Protein 2MCM (pdb70)

Solvent-accessible surface area: 5794 Å² total; per-residue (Å²): 116,48,30,31,67,5,85,58,14,98,47,2,64,98,35,56,62,1,46,0,33,2,75,31,10,67,74,54,39,66,0,70,0,8,0,24,7,91,24,86,132,86,60,108,0,35,6,62,123,25,48,56,85,43,74,3,67,100,71,4,92,5,99,11,136,2,108,0,47,23,51,9,105,0,35,27,70,111,141,34,77,111,104,25,85,6,61,9,121,119,66,95,3,27,0,6,10,22,15,134,101,66,56,26,29,69,60,73,6,71,18,100

Foldseek 3Di:
DKDWDWPPFEQAAFFDKIKIKIAPADAFFKKKWFKWFAPDVVWIWTAPVFIDIDGQHPRRMDIDITTHGQKHFTFTDDVGHTDGIDGCQPGWMWIWIAGPVRPIDIDTGYHD

B-factor: mean 18.07, std 9.85, range [6.21, 55.69]

InterPro domains:
  IPR002186 Neocarzinostatin-like [PF00960] (36-143)
  IPR002186 Neocarzinostatin-like [PR01885] (33-52)
  IPR002186 Neocarzinostatin-like [PR01885] (56-71)
  IPR002186 Neocarzinostatin-like [PR01885] (87-104)
  IPR002186 Neocarzinostatin-like [PR01885] (112-128)
  IPR027273 Neocarzinostatin-like superfamily [SSF49319] (33-143)

Radius of gyration: 13.21 Å; Cα contacts (8 Å, |Δi|>4): 288; chains: 1; bounding box: 36×31×26 Å

Organism: Streptomyces macromomyceticus (NCBI:txid1917)

Sequence (112 aa):
APGVTVTPATGLSNGQTVTVSATGLTPGTVYHVGQCAVVEPGVIGCDATTSTDVTADAAGKITAQLKVHSSFQAVVGADGTPWGTVNCKVVSCSAGLGSDSGEGAAQAITFA

Nearest PDB structures (foldseek):
  2mcm-assembly1_A  TM=1.009E+00  e=1.084E-20  Streptomyces macromomyceticus
  1noa-assembly1_A  TM=9.425E-01  e=4.247E-13  Streptomyces carzinostaticus
  2cbq-assembly3_E  TM=9.546E-01  e=2.295E-12  Streptomyces carzinostaticus
  4jw3-assembly1_A  TM=9.531E-01  e=1.373E-11  Streptomyces malayensis
  2cbt-assembly1_B  TM=9.365E-01  e=2.957E-11  Streptomyces carzinostaticus

Secondary structure (DSSP, 8-state):
--EEEEES-SSBPTTEEEEEEEES--TT-EEEEEEEEEEETTEEEEETTT-EEEE--TTS-EEEEEEE-SEEEEEETTTTEEEEEEETTTS-EEEEEE-TTS-EEEEEE-B-

CATH classification: 2.60.40.230

Structure (mmCIF, N/CA/C/O backbone):
data_2MCM
#
_entry.id   2MCM
#
_cell.length_a   36.290
_cell.length_b   35.580
_cell.length_c   38.040
_cell.angle_alpha   90.00
_cell.angle_beta   99.59
_cell.angle_gamma   90.00
#
_symmetry.space_group_name_H-M   'P 1 21 1'
#
loop_
_entity.id
_entity.type
_entity.pdbx_description
1 polymer MACROMOMYCIN
2 non-polymer 'CALCIUM ION'
3 non-polymer (4R)-2-METHYLPENTANE-2,4-DIOL
4 non-polymer (4S)-2-METHYL-2,4-PENTANEDIOL
5 water water
#
loop_
_atom_site.group_PDB
_atom_site.id
_atom_site.type_symbol
_atom_site.label_atom_id
_atom_site.label_alt_id
_atom_site.label_comp_id
_atom_site.label_asym_id
_atom_site.label_entity_id
_atom_site.label_seq_id
_atom_site.pdbx_PDB_ins_code
_atom_site.Cartn_x
_atom_site.Cartn_y
_atom_site.Cartn_z
_atom_site.occupancy
_atom_site.B_iso_or_equiv
_atom_site.auth_seq_id
_atom_site.auth_comp_id
_atom_site.auth_asym_id
_atom_site.auth_atom_id
_atom_site.pdbx_PDB_model_num
ATOM 1 N N . ALA A 1 1 ? 30.098 15.570 1.812 1.00 27.79 1 ALA A N 1
ATOM 2 C CA . ALA A 1 1 ? 29.367 14.443 1.133 1.00 28.40 1 ALA A CA 1
ATOM 3 C C . ALA A 1 1 ? 28.419 13.747 2.104 1.00 26.68 1 ALA A C 1
ATOM 4 O O . ALA A 1 1 ? 28.923 12.833 2.813 1.00 27.64 1 ALA A O 1
ATOM 6 N N . PRO A 1 2 ? 27.138 14.063 2.104 1.00 24.92 2 PRO A N 1
ATOM 7 C CA . PRO A 1 2 ? 26.234 13.470 3.094 1.00 22.99 2 PRO A CA 1
ATOM 8 C C . PRO A 1 2 ? 26.083 11.984 3.087 1.00 21.52 2 PRO A C 1
ATOM 9 O O . PRO A 1 2 ? 25.869 11.337 2.052 1.00 22.82 2 PRO A O 1
ATOM 13 N N . GLY A 1 3 ? 26.108 11.426 4.313 1.00 17.62 3 GLY A N 1
ATOM 14 C CA . GLY A 1 3 ? 25.885 9.976 4.471 1.00 17.11 3 GLY A CA 1
ATOM 15 C C . GLY A 1 3 ? 25.082 9.873 5.829 1.00 15.23 3 GLY A C 1
ATOM 16 O O . GLY A 1 3 ? 25.348 10.722 6.684 1.00 14.95 3 GLY A O 1
ATOM 17 N N . VAL A 1 4 ? 24.240 8.881 5.855 1.00 14.36 4 VAL A N 1
ATOM 18 C CA . VAL A 1 4 ? 23.454 8.754 7.130 1.00 14.64 4 VAL A CA 1
ATOM 19 C C . VAL A 1 4 ? 23.366 7.254 7.460 1.00 15.63 4 VAL A C 1
ATOM 20 O O . VAL A 1 4 ? 23.331 6.397 6.553 1.00 14.57 4 VAL A O 1
ATOM 26 N N . THR A 1 5 ? 23.279 6.977 8.724 1.00 13.34 5 THR A N 1
ATOM 27 C CA . THR A 1 5 ? 23.063 5.626 9.235 1.00 14.01 5 THR A CA 1
ATOM 28 C C . THR A 1 5 ? 21.920 5.779 10.281 1.00 12.96 5 THR A C 1
ATOM 29 O O . THR A 1 5 ? 21.939 6.788 10.986 1.00 13.83 5 THR A O 1
ATOM 35 N N . VAL A 1 6 ? 20.974 4.908 10.236 1.00 11.00 6 VAL A N 1
ATOM 36 C CA . VAL A 1 6 ? 19.837 4.905 11.226 1.00 11.23 6 VAL A CA 1
ATOM 37 C C . VAL A 1 6 ? 19.951 3.593 11.995 1.00 14.04 6 VAL A C 1
ATOM 38 O O . VAL A 1 6 ? 19.987 2.534 11.350 1.00 13.34 6 VAL A O 1
ATOM 42 N N . THR A 1 7 ? 20.018 3.718 13.334 1.00 12.87 7 THR A N 1
ATOM 43 C CA . THR A 1 7 ? 20.164 2.477 14.126 1.00 15.71 7 THR A CA 1
ATOM 44 C C . THR A 1 7 ? 19.187 2.413 15.288 1.00 14.63 7 THR A C 1
ATOM 45 O O . THR A 1 7 ? 19.160 3.391 16.031 1.00 15.00 7 THR A O 1
ATOM 49 N N . PRO A 1 8 ? 18.408 1.375 15.412 1.00 13.61 8 PRO A N 1
ATOM 50 C CA . PRO A 1 8 ? 18.314 0.249 14.486 1.00 12.03 8 PRO A CA 1
ATOM 51 C C . PRO A 1 8 ? 17.460 0.736 13.289 1.00 12.45 8 PRO A C 1
ATOM 52 O O . PRO A 1 8 ? 16.837 1.823 13.368 1.00 11.24 8 PRO A O 1
ATOM 56 N N . ALA A 1 9 ? 17.440 -0.039 12.205 1.00 12.65 9 ALA A N 1
ATOM 57 C CA . ALA A 1 9 ? 16.609 0.402 11.046 1.00 12.17 9 ALA A CA 1
ATOM 58 C C . ALA A 1 9 ? 15.595 -0.636 10.626 1.00 12.76 9 ALA A C 1
ATOM 59 O O . ALA A 1 9 ? 14.757 -0.334 9.745 1.00 14.39 9 ALA A O 1
ATOM 61 N N . THR A 1 10 ? 15.529 -1.845 11.166 1.00 13.34 10 THR A N 1
ATOM 62 C CA . THR A 1 10 ? 14.576 -2.896 10.769 1.00 14.22 10 THR A CA 1
ATOM 63 C C . THR A 1 10 ? 13.914 -3.550 12.006 1.00 12.53 10 THR A C 1
ATOM 64 O O . THR A 1 10 ? 14.560 -3.472 13.057 1.00 14.20 10 THR A O 1
ATOM 68 N N . GLY A 1 11 ? 12.766 -4.130 11.774 1.00 13.24 11 GLY A N 1
ATOM 69 C CA . GLY A 1 11 ? 11.987 -4.794 12.839 1.00 13.76 11 GLY A CA 1
ATOM 70 C C . GLY A 1 11 ? 11.612 -3.749 13.904 1.00 14.77 11 GLY A C 1
ATOM 71 O O . GLY A 1 11 ? 11.581 -4.116 15.116 1.00 13.95 11 GLY A O 1
ATOM 72 N N . LEU A 1 12 ? 11.399 -2.509 13.511 1.00 12.13 12 LEU A N 1
ATOM 73 C CA . LEU A 1 12 ? 11.107 -1.478 14.550 1.00 10.47 12 LEU A CA 1
ATOM 74 C C . LEU A 1 12 ? 9.689 -1.645 15.037 1.00 10.10 12 LEU A C 1
ATOM 75 O O . LEU A 1 12 ? 8.760 -2.154 14.456 1.00 11.80 12 LEU A O 1
ATOM 80 N N . SER A 1 13 ? 9.571 -1.038 16.294 1.00 11.53 13 SER A N 1
ATOM 81 C CA . SER A 1 13 ? 8.245 -1.002 16.924 1.00 11.65 13 SER A CA 1
ATOM 82 C C . SER A 1 13 ? 7.653 0.398 16.732 1.00 11.11 13 SER A C 1
ATOM 83 O O . SER A 1 13 ? 8.435 1.361 16.575 1.00 11.64 13 SER A O 1
ATOM 87 N N . ASN A 1 14 ? 6.376 0.537 16.860 1.00 11.63 14 ASN A N 1
ATOM 88 C CA . ASN A 1 14 ? 5.672 1.813 16.838 1.00 11.81 14 ASN A CA 1
ATOM 89 C C . ASN A 1 14 ? 6.119 2.580 18.102 1.00 11.78 14 ASN A C 1
ATOM 90 O O . ASN A 1 14 ? 6.065 1.969 19.219 1.00 12.86 14 ASN A O 1
ATOM 95 N N . GLY A 1 15 ? 6.617 3.785 17.993 1.00 10.03 15 GLY A N 1
ATOM 96 C CA . GLY A 1 15 ? 7.007 4.567 19.163 1.00 9.46 15 GLY A CA 1
ATOM 97 C C . GLY A 1 15 ? 8.392 4.339 19.621 1.00 9.44 15 GLY A C 1
ATOM 98 O O . GLY A 1 15 ? 8.874 4.674 20.742 1.00 10.38 15 GLY A O 1
ATOM 99 N N . GLN A 1 16 ? 9.213 3.657 18.803 1.00 8.93 16 GLN A N 1
ATOM 100 C CA . GLN A 1 16 ? 10.600 3.351 19.077 1.00 9.18 16 GLN A CA 1
ATOM 101 C C . GLN A 1 16 ? 11.542 4.510 18.803 1.00 8.66 16 GLN A C 1
ATOM 102 O O . GLN A 1 16 ? 11.313 5.253 17.753 1.00 9.73 16 GLN A O 1
ATOM 108 N N . THR A 1 17 ? 12.525 4.752 19.583 1.00 9.18 17 THR A N 1
ATOM 109 C CA . THR A 1 17 ? 13.481 5.832 19.354 1.00 9.40 17 THR A CA 1
ATOM 110 C C . THR A 1 17 ? 14.620 5.260 18.522 1.00 11.69 17 THR A C 1
ATOM 111 O O . THR A 1 17 ? 15.173 4.233 18.945 1.00 12.11 17 THR A O 1
ATOM 115 N N . VAL A 1 18 ? 14.978 5.928 17.415 1.00 9.94 18 VAL A N 1
ATOM 116 C CA . VAL A 1 18 ? 16.170 5.402 16.654 1.00 10.80 18 VAL A CA 1
ATOM 117 C C . VAL A 1 18 ? 17.231 6.497 16.687 1.00 9.15 18 VAL A C 1
ATOM 118 O O . VAL A 1 18 ? 16.879 7.666 17.051 1.00 10.31 18 VAL A O 1
ATOM 122 N N . THR A 1 19 ? 18.468 6.205 16.365 1.00 10.08 19 THR A N 1
ATOM 123 C CA . THR A 1 19 ? 19.486 7.247 16.357 1.00 10.85 19 THR A CA 1
ATOM 124 C C . THR A 1 19 ? 19.855 7.520 14.857 1.00 10.44 19 THR A C 1
ATOM 125 O O . THR A 1 19 ? 20.125 6.490 14.208 1.00 11.05 19 THR A O 1
ATOM 129 N N . VAL A 1 20 ? 19.803 8.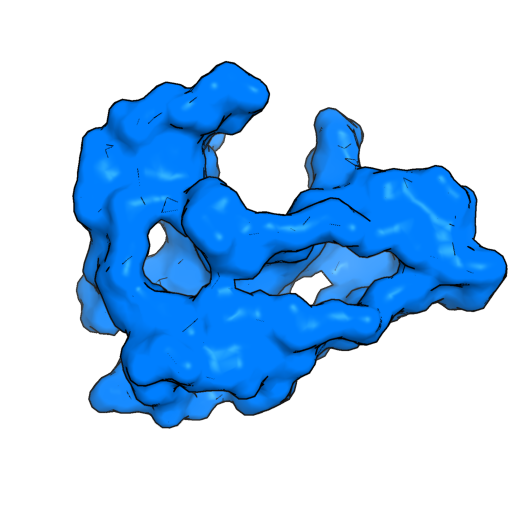739 14.501 1.00 10.07 20 VAL A N 1
ATOM 130 C CA . VAL A 1 20 ? 20.194 9.112 13.087 1.00 10.05 20 VAL A CA 1
ATOM 131 C C . VAL A 1 20 ? 21.587 9.688 13.180 1.00 10.51 20 VAL A C 1
ATOM 132 O O . VAL A 1 20 ? 21.764 10.715 13.871 1.00 11.99 20 VAL A O 1
ATOM 136 N N . SER A 1 21 ? 22.588 9.130 12.558 1.00 10.78 21 SER A N 1
ATOM 137 C CA . SER A 1 21 ? 23.974 9.606 12.562 1.00 12.49 21 SER A CA 1
ATOM 138 C C . SER A 1 21 ? 24.350 9.994 11.106 1.00 12.59 21 SER A C 1
ATOM 139 O O . SER A 1 21 ? 24.230 9.123 10.229 1.00 13.48 21 SER A O 1
ATOM 142 N N . ALA A 1 22 ? 24.734 11.248 11.027 1.00 10.83 22 ALA A N 1
ATOM 143 C CA . ALA A 1 22 ? 25.099 11.714 9.640 1.00 11.87 22 ALA A CA 1
ATOM 144 C C . ALA A 1 22 ? 26.464 12.308 9.677 1.00 11.73 22 ALA A C 1
ATOM 145 O O . ALA A 1 22 ? 26.968 12.848 10.671 1.00 12.68 22 ALA A O 1
ATOM 147 N N . THR A 1 23 ? 27.143 12.197 8.514 1.00 12.39 23 THR A N 1
ATOM 148 C CA . THR A 1 23 ? 28.483 12.741 8.361 1.00 13.03 23 THR A CA 1
ATOM 149 C C . THR A 1 23 ? 28.600 13.406 6.958 1.00 11.99 23 THR A C 1
ATOM 150 O O . THR A 1 23 ? 27.704 13.221 6.163 1.00 11.79 23 THR A O 1
ATOM 154 N N . GLY A 1 24 ? 29.655 14.202 6.857 1.00 13.06 24 GLY A N 1
ATOM 155 C CA . GLY A 1 24 ? 29.897 14.842 5.510 1.00 13.49 24 GLY A CA 1
ATOM 156 C C . GLY A 1 24 ? 28.968 15.997 5.300 1.00 13.28 24 GLY A C 1
ATOM 157 O O . GLY A 1 24 ? 28.726 16.363 4.111 1.00 15.55 24 GLY A O 1
ATOM 158 N N . LEU A 1 25 ? 28.378 16.608 6.343 1.00 12.84 25 LEU A N 1
ATOM 159 C CA . LEU A 1 25 ? 27.479 17.734 6.144 1.00 12.47 25 LEU A CA 1
ATOM 160 C C . LEU A 1 25 ? 28.254 19.049 6.196 1.00 12.93 25 LEU A C 1
ATOM 161 O O . LEU A 1 25 ? 29.487 19.092 6.459 1.00 14.02 25 LEU A O 1
ATOM 166 N N . THR A 1 26 ? 27.513 20.130 6.005 1.00 12.73 26 THR A N 1
ATOM 167 C CA . THR A 1 26 ? 28.168 21.463 6.039 1.00 13.81 26 THR A CA 1
ATOM 168 C C . THR A 1 26 ? 28.087 22.099 7.400 1.00 13.45 26 THR A C 1
ATOM 169 O O . THR A 1 26 ? 26.900 22.262 7.828 1.00 15.00 26 THR A O 1
ATOM 173 N N . PRO A 1 27 ? 29.187 22.362 8.042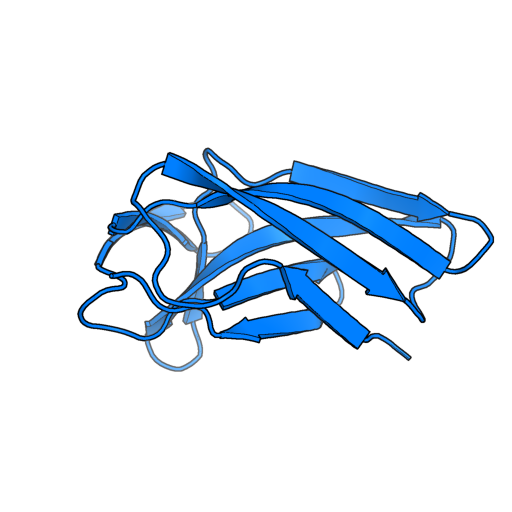 1.00 14.17 27 PRO A N 1
ATOM 174 C CA . PRO A 1 27 ? 29.128 22.959 9.400 1.00 14.99 27 PRO A CA 1
ATOM 175 C C . PRO A 1 27 ? 28.282 24.192 9.400 1.00 15.71 27 PRO A C 1
ATOM 176 O O . PRO A 1 27 ? 28.408 25.073 8.481 1.00 15.96 27 PRO A O 1
ATOM 180 N N . GLY A 1 28 ? 27.437 24.352 10.427 1.00 15.16 28 GLY A N 1
ATOM 181 C CA . GLY A 1 28 ? 26.583 25.507 10.585 1.00 15.09 28 GLY A CA 1
ATOM 182 C C . GLY A 1 28 ? 25.299 25.486 9.853 1.00 14.71 28 GLY A C 1
ATOM 183 O O . GLY A 1 28 ? 24.484 26.438 10.033 1.00 16.43 28 GLY A O 1
ATOM 184 N N . THR A 1 29 ? 25.017 24.526 8.983 1.00 11.87 29 THR A N 1
ATOM 185 C CA . THR A 1 29 ? 23.742 24.476 8.282 1.00 11.67 29 THR A CA 1
ATOM 186 C C . THR A 1 29 ? 22.728 23.684 9.175 1.00 10.97 29 THR A C 1
ATOM 187 O 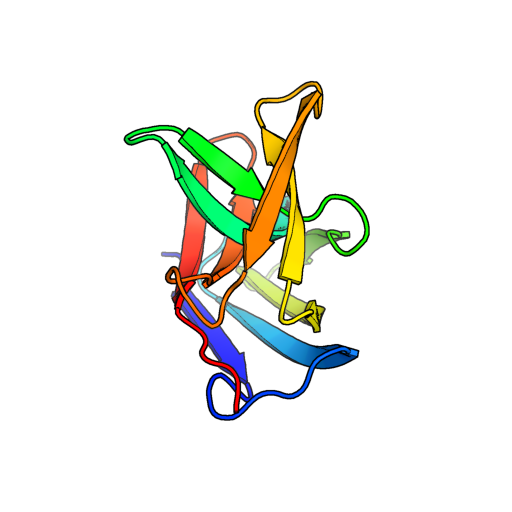O . THR A 1 29 ? 23.166 22.739 9.801 1.00 11.27 29 THR A O 1
ATOM 191 N N . VAL A 1 30 ? 21.507 24.135 9.096 1.00 10.44 30 VAL A N 1
ATOM 192 C CA . VAL A 1 30 ? 20.423 23.488 9.823 1.00 11.21 30 VAL A CA 1
ATOM 193 C C . VAL A 1 30 ? 19.859 22.380 8.950 1.00 10.75 30 VAL A C 1
ATOM 194 O O . VAL A 1 30 ? 19.493 22.671 7.787 1.00 11.82 30 VAL A O 1
ATOM 198 N N . TYR A 1 31 ? 19.778 21.161 9.471 1.00 9.17 31 TYR A N 1
ATOM 199 C CA . TYR A 1 31 ? 19.158 20.041 8.784 1.00 8.72 31 TYR A CA 1
ATOM 200 C C . TYR A 1 31 ? 17.871 19.636 9.486 1.00 8.67 31 TYR A C 1
ATOM 201 O O . TYR A 1 31 ? 17.836 19.625 10.765 1.00 10.45 31 TYR A O 1
ATOM 210 N N . HIS A 1 32 ? 16.823 19.369 8.792 1.00 8.44 32 HIS A N 1
ATOM 211 C CA . HIS A 1 32 ? 15.531 18.911 9.287 1.00 8.81 32 HIS A CA 1
ATOM 212 C C . HIS A 1 32 ? 1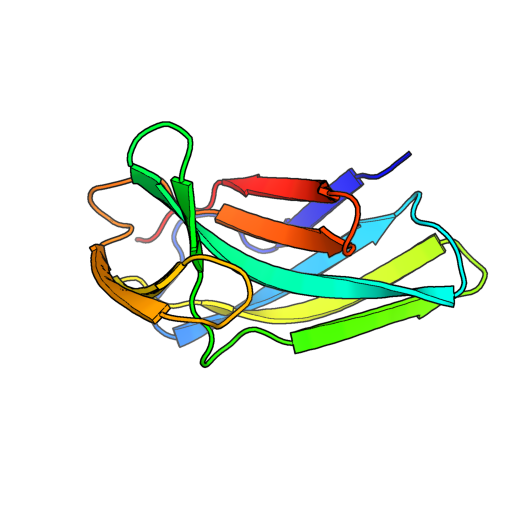5.573 17.400 9.317 1.00 10.48 32 HIS A C 1
ATOM 213 O O . HIS A 1 32 ? 15.731 16.750 8.274 1.00 10.70 32 HIS A O 1
ATOM 220 N N . VAL A 1 33 ? 15.466 16.793 10.484 1.00 7.59 33 VAL A N 1
ATOM 221 C CA . VAL A 1 33 ? 15.497 15.328 10.712 1.00 8.39 33 VAL A CA 1
ATOM 222 C C . VAL A 1 33 ? 14.123 14.795 10.765 1.00 8.81 33 VAL A C 1
ATOM 223 O O . VAL A 1 33 ? 13.217 15.417 11.493 1.00 9.28 33 VAL A O 1
ATOM 227 N N . GLY A 1 34 ? 13.694 13.772 10.041 1.00 6.21 34 GLY A N 1
ATOM 228 C CA . GLY A 1 34 ? 12.286 13.342 10.146 1.00 8.82 34 GLY A CA 1
ATOM 229 C C . GLY A 1 34 ? 12.038 11.988 9.512 1.00 8.55 34 GLY A C 1
ATOM 230 O O . GLY A 1 34 ? 12.933 11.408 8.856 1.00 10.67 34 GLY A O 1
ATOM 231 N N . GLN A 1 35 ? 10.845 11.490 9.722 1.00 7.90 35 GLN A N 1
ATOM 232 C CA . GLN A 1 35 ? 10.374 10.214 9.137 1.00 7.87 35 GLN A CA 1
ATOM 233 C C . GLN A 1 35 ? 9.434 10.623 8.019 1.00 8.46 35 GLN A C 1
ATOM 234 O O . GLN A 1 35 ? 8.510 11.433 8.139 1.00 7.85 35 GLN A O 1
ATOM 240 N N . CYS A 1 36 ? 9.694 10.083 6.804 1.00 7.84 36 CYS A N 1
ATOM 241 C CA . CYS A 1 36 ? 8.934 10.477 5.608 1.00 6.99 36 CYS A CA 1
ATOM 242 C C . CYS A 1 36 ? 8.611 9.297 4.685 1.00 8.99 36 CYS A C 1
ATOM 243 O O . CYS A 1 36 ? 9.144 8.213 4.906 1.00 9.29 36 CYS A O 1
ATOM 246 N N . ALA A 1 37 ? 7.829 9.574 3.665 1.00 9.57 37 ALA A N 1
ATOM 247 C CA . ALA A 1 37 ? 7.473 8.544 2.678 1.00 9.77 37 ALA A CA 1
ATOM 248 C C . ALA A 1 37 ? 7.055 9.333 1.440 1.00 11.95 37 ALA A C 1
ATOM 249 O O . ALA A 1 37 ? 6.775 10.491 1.508 1.00 10.27 37 ALA A O 1
ATOM 251 N N . VAL A 1 38 ? 7.034 8.590 0.315 1.00 13.1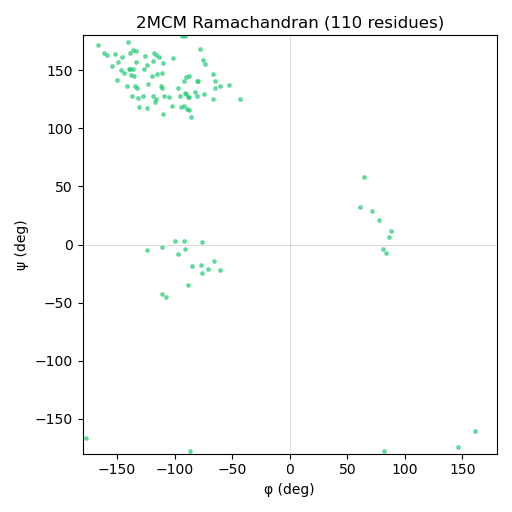0 38 VAL A N 1
ATOM 252 C CA . VAL A 1 38 ? 6.550 9.226 -0.945 1.00 15.54 38 VAL A CA 1
ATOM 253 C C . VAL A 1 38 ? 5.034 8.999 -0.926 1.00 16.38 38 VAL A C 1
ATOM 254 O O . VAL A 1 38 ? 4.539 7.840 -0.941 1.00 18.21 38 VAL A O 1
ATOM 258 N N . VAL A 1 39 ? 4.317 10.125 -0.851 1.00 17.86 39 VAL A N 1
ATOM 259 C CA . VAL A 1 39 ? 2.841 9.980 -0.773 1.00 22.23 39 VAL A CA 1
ATOM 260 C C . VAL A 1 39 ? 2.274 9.933 -2.183 1.00 24.57 39 VAL A C 1
ATOM 261 O O . VAL A 1 39 ? 1.303 9.226 -2.449 1.00 26.86 39 VAL A O 1
ATOM 265 N N . GLU A 1 40 ? 2.922 10.698 -3.034 1.00 26.80 40 GLU A N 1
ATOM 266 C CA . GLU A 1 40 ? 2.581 10.779 -4.448 1.00 29.53 40 GLU A CA 1
ATOM 267 C C . GLU A 1 40 ? 3.864 11.078 -5.195 1.00 30.25 40 GLU A C 1
ATOM 268 O O . GLU A 1 40 ? 4.744 11.867 -4.775 1.00 29.30 40 GLU A O 1
ATOM 274 N N . PRO A 1 41 ? 3.939 10.420 -6.365 1.00 30.58 41 PRO A N 1
ATOM 275 C CA . PRO A 1 41 ? 5.141 10.552 -7.190 1.00 30.51 41 PRO A CA 1
ATOM 276 C C . PRO A 1 41 ? 5.541 11.998 -7.194 1.00 30.02 41 PRO A C 1
ATOM 277 O O . PRO A 1 41 ? 4.705 12.883 -7.464 1.00 31.36 41 PRO A O 1
ATOM 281 N N . GLY A 1 42 ? 6.776 12.261 -6.812 1.00 30.24 42 GLY A N 1
ATOM 282 C CA . GLY A 1 42 ? 7.367 13.594 -6.725 1.00 28.73 42 GLY A CA 1
ATOM 283 C C . GLY A 1 42 ? 7.001 14.365 -5.457 1.00 28.03 42 GLY A C 1
ATOM 284 O O . GLY A 1 42 ? 7.536 15.499 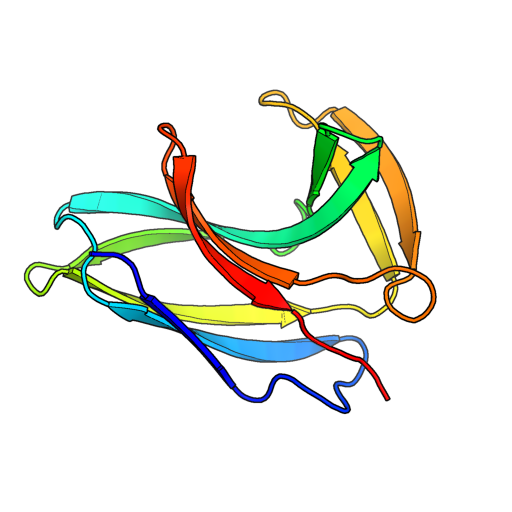-5.232 1.00 29.41 42 GLY A O 1
ATOM 285 N N . VAL A 1 43 ? 6.149 13.782 -4.629 1.00 25.79 43 VAL A N 1
ATOM 286 C CA . VAL A 1 43 ? 5.736 14.461 -3.383 1.00 21.91 43 VAL A CA 1
ATOM 287 C C . VAL A 1 43 ? 6.037 13.573 -2.138 1.00 17.09 43 VAL A C 1
ATOM 288 O O . VAL A 1 43 ? 5.482 12.507 -1.969 1.00 18.04 43 VAL A O 1
ATOM 292 N N . ILE A 1 44 ? 6.899 14.145 -1.354 1.00 15.77 44 ILE A N 1
ATOM 293 C CA . ILE A 1 44 ? 7.328 13.519 -0.071 1.00 14.72 44 ILE A CA 1
ATOM 294 C C . ILE A 1 44 ? 6.494 14.152 1.065 1.00 13.71 44 ILE A C 1
ATOM 295 O O . ILE A 1 44 ? 6.283 15.360 1.088 1.00 14.36 44 ILE A O 1
ATOM 301 N N . GLY A 1 45 ? 6.006 13.242 1.932 1.00 11.32 45 GLY A N 1
ATOM 302 C CA . GLY A 1 45 ? 5.245 13.768 3.109 1.00 10.32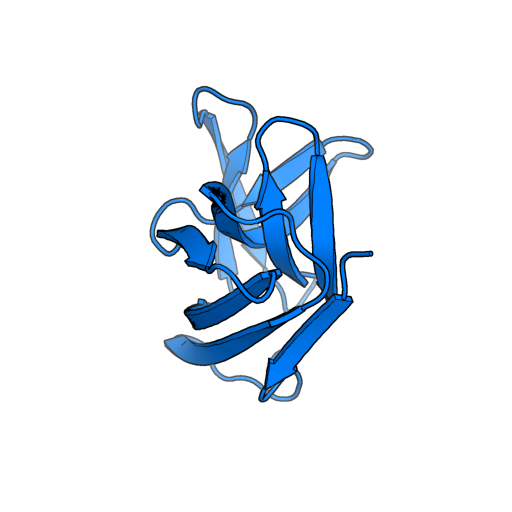 45 GLY A CA 1
ATOM 303 C C . GLY A 1 45 ? 5.991 13.296 4.362 1.00 11.30 45 GLY A C 1
ATOM 304 O O . GLY A 1 45 ? 6.500 12.155 4.355 1.00 11.11 45 GLY A O 1
ATOM 305 N N . CYS A 1 46 ? 6.065 14.035 5.450 1.00 8.73 46 CYS A N 1
ATOM 306 C CA . CYS A 1 46 ? 6.802 13.626 6.654 1.00 9.12 46 CYS A CA 1
ATOM 307 C C . CYS A 1 46 ? 5.920 13.871 7.922 1.00 9.60 46 CYS A C 1
ATOM 308 O O . CYS A 1 46 ? 4.953 14.628 7.824 1.00 10.15 46 CYS A O 1
ATOM 311 N N . ASP A 1 47 ? 6.335 13.310 9.010 1.00 9.00 47 ASP A N 1
ATOM 312 C CA . ASP A 1 47 ? 5.635 13.466 10.334 1.00 9.48 47 ASP A CA 1
ATOM 313 C C . ASP A 1 47 ? 6.186 14.753 10.941 1.00 10.54 47 ASP A C 1
ATOM 314 O O . ASP A 1 47 ? 7.295 14.788 11.421 1.00 10.61 47 ASP A O 1
ATOM 319 N N . ALA A 1 48 ? 5.315 15.766 10.986 1.00 11.70 48 ALA A N 1
ATOM 320 C CA . ALA A 1 48 ? 5.744 17.038 11.579 1.00 13.77 48 ALA A CA 1
ATOM 321 C C . ALA A 1 48 ? 5.738 16.914 13.102 1.00 14.95 48 ALA A C 1
ATOM 322 O O . ALA A 1 48 ? 6.453 17.749 13.679 1.00 19.29 48 ALA A O 1
ATOM 324 N N . THR A 1 49 ? 5.079 15.947 13.668 1.00 14.76 49 THR A N 1
ATOM 325 C CA . THR A 1 49 ? 5.068 15.872 15.172 1.00 15.24 49 THR A CA 1
ATOM 326 C C . THR A 1 49 ? 6.346 15.350 15.727 1.00 15.32 49 THR A C 1
ATOM 327 O O . THR A 1 49 ? 6.672 15.655 16.913 1.00 16.01 49 THR A O 1
ATOM 331 N N . THR A 1 50 ? 7.125 14.579 14.985 1.00 12.00 50 THR A N 1
ATOM 332 C CA . THR A 1 50 ? 8.348 14.049 15.521 1.00 9.85 50 THR A CA 1
ATOM 333 C C . THR A 1 50 ? 9.633 14.632 14.898 1.00 9.36 50 THR A C 1
ATOM 334 O O . THR A 1 50 ? 10.708 14.287 15.300 1.00 10.41 50 THR A O 1
ATOM 338 N N . SER A 1 51 ? 9.429 15.517 13.916 1.00 9.27 51 SER A N 1
ATOM 339 C CA . SER A 1 51 ? 10.635 16.071 13.240 1.00 9.55 51 SER A CA 1
ATOM 340 C C . SER A 1 51 ? 11.339 17.049 14.122 1.00 11.90 51 SER A C 1
ATOM 341 O O . SER A 1 51 ? 10.740 17.621 15.090 1.00 11.99 51 SER A O 1
ATOM 345 N N . THR A 1 52 ? 12.621 17.244 13.901 1.00 10.10 52 THR A N 1
ATOM 346 C CA . THR A 1 52 ? 13.379 18.168 14.718 1.00 10.10 52 THR A CA 1
ATOM 347 C C . THR A 1 52 ? 14.448 18.847 13.889 1.00 10.84 52 THR A C 1
ATOM 348 O O . THR A 1 52 ? 14.802 18.236 12.828 1.00 11.69 52 THR A O 1
ATOM 352 N N . ASP A 1 53 ? 15.006 19.931 14.283 1.00 9.42 53 ASP A N 1
ATOM 353 C CA . ASP A 1 53 ? 16.088 20.631 13.529 1.00 9.49 53 ASP A CA 1
ATOM 354 C C . ASP A 1 53 ? 17.362 20.524 14.276 1.00 9.83 53 ASP A C 1
ATOM 355 O O . ASP A 1 53 ? 17.376 20.816 15.528 1.00 9.15 53 ASP A O 1
ATOM 360 N N . VAL A 1 54 ? 18.502 20.205 13.653 1.00 9.20 54 VAL A N 1
ATOM 361 C CA . VAL A 1 54 ? 19.779 20.155 14.279 1.00 8.27 54 VAL A CA 1
ATOM 362 C C . VAL A 1 54 ? 20.817 20.866 13.398 1.00 10.12 54 VAL A C 1
ATOM 363 O O . VAL A 1 54 ? 20.659 20.681 12.160 1.00 9.03 54 VAL A O 1
ATOM 367 N N . THR A 1 55 ? 21.664 21.647 13.923 1.00 9.50 55 THR A N 1
ATOM 368 C CA . THR A 1 55 ? 22.745 22.319 13.135 1.00 10.86 55 THR A CA 1
ATOM 369 C C . THR A 1 55 ? 23.934 21.452 13.143 1.00 10.82 55 THR A C 1
ATOM 370 O O . THR A 1 55 ? 24.477 20.898 14.137 1.00 12.18 55 THR A O 1
ATOM 374 N N . ALA A 1 56 ? 24.534 21.185 11.954 1.00 10.19 56 ALA A N 1
ATOM 375 C CA . ALA A 1 56 ? 25.725 20.340 11.883 1.00 10.49 56 ALA A CA 1
ATOM 376 C C . ALA A 1 56 ? 26.891 21.079 12.584 1.00 13.27 56 ALA A C 1
ATOM 377 O O . ALA A 1 56 ? 27.011 22.316 12.475 1.00 12.72 56 ALA A O 1
ATOM 379 N N . ASP A 1 57 ? 27.725 20.290 13.192 1.00 15.10 57 ASP A N 1
ATOM 380 C CA . ASP A 1 57 ? 28.868 20.844 13.964 1.00 17.84 57 ASP A CA 1
ATOM 381 C C . ASP A 1 57 ? 30.080 21.082 13.083 1.00 19.50 57 ASP A C 1
ATOM 382 O O . ASP A 1 57 ? 30.026 20.873 11.860 1.00 19.58 57 ASP A O 1
ATOM 387 N N . ALA A 1 58 ? 31.187 21.541 13.683 1.00 19.58 58 ALA A N 1
ATOM 388 C CA . ALA A 1 58 ? 32.417 21.854 12.937 1.00 21.36 58 ALA A CA 1
ATOM 389 C C . ALA A 1 58 ? 32.978 20.670 12.216 1.00 19.98 58 ALA A C 1
ATOM 390 O O . ALA A 1 58 ? 33.734 20.947 11.200 1.00 22.10 58 ALA A O 1
ATOM 392 N N . ALA A 1 59 ? 32.684 19.455 12.577 1.00 18.56 59 ALA A N 1
ATOM 393 C CA . ALA A 1 59 ? 33.116 18.236 11.931 1.00 18.65 59 ALA A CA 1
ATOM 394 C C . ALA A 1 59 ? 32.134 17.717 10.851 1.00 17.05 59 ALA A C 1
ATOM 395 O O . ALA A 1 59 ? 32.389 16.661 10.221 1.00 19.06 59 ALA A O 1
ATOM 397 N N . GLY A 1 60 ? 31.096 18.474 10.619 1.00 16.90 60 GLY A N 1
ATOM 398 C CA . GLY A 1 60 ? 30.118 18.090 9.598 1.00 14.47 60 GLY A CA 1
ATOM 399 C C . GLY A 1 60 ? 29.265 16.903 10.026 1.00 12.99 60 GLY A C 1
ATOM 400 O O . GLY A 1 60 ? 28.741 16.178 9.178 1.00 13.15 60 GLY A O 1
ATOM 401 N N . LYS A 1 61 ? 29.048 16.743 11.309 1.00 13.23 61 LYS A N 1
ATOM 402 C CA . LYS A 1 61 ? 28.224 15.659 11.808 1.00 13.61 61 LYS A CA 1
ATOM 403 C C . LYS A 1 61 ? 26.987 16.157 12.577 1.00 12.43 61 LYS A C 1
ATOM 404 O O . LYS A 1 61 ? 26.888 17.251 13.117 1.00 12.86 61 LYS A O 1
ATOM 410 N N . ILE A 1 62 ? 26.054 15.232 12.603 1.00 12.34 62 ILE A N 1
ATOM 411 C CA . ILE A 1 62 ? 24.842 15.357 13.394 1.00 12.60 62 ILE A CA 1
ATOM 412 C C . ILE A 1 62 ? 24.559 13.949 13.953 1.00 13.58 62 ILE A C 1
ATOM 413 O O . ILE A 1 62 ? 24.649 12.937 13.225 1.00 13.77 62 ILE A O 1
ATOM 418 N N . THR A 1 63 ? 24.197 13.928 15.255 1.00 12.95 63 THR A N 1
ATOM 419 C CA . THR A 1 63 ? 23.762 12.620 15.836 1.00 12.88 63 THR A CA 1
ATOM 420 C C . THR A 1 63 ? 22.444 13.018 16.545 1.00 13.58 63 THR A C 1
ATOM 421 O O . THR A 1 63 ? 22.585 13.907 17.430 1.00 15.70 63 THR A O 1
ATOM 425 N N . ALA A 1 64 ? 21.344 12.453 16.140 1.00 12.01 64 ALA A N 1
ATOM 426 C CA . ALA A 1 64 ? 20.067 12.812 16.740 1.00 11.61 64 ALA A CA 1
ATOM 427 C C . ALA A 1 64 ? 19.170 11.618 16.980 1.00 12.04 64 ALA A C 1
ATOM 42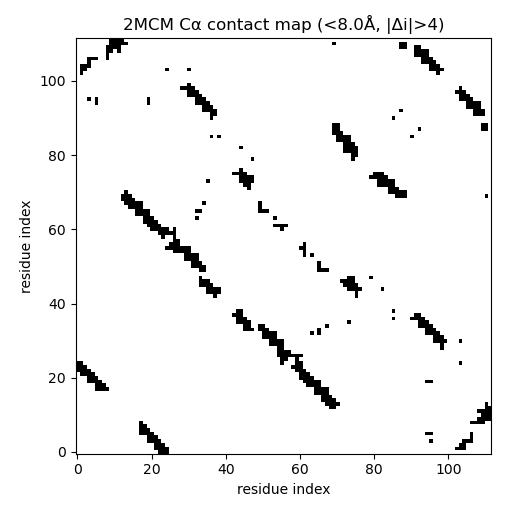8 O O . ALA A 1 64 ? 19.163 10.634 16.249 1.00 12.01 64 ALA A O 1
ATOM 430 N N . GLN A 1 65 ? 18.343 11.771 18.008 1.00 10.29 65 GLN A N 1
ATOM 431 C CA . GLN A 1 65 ? 17.326 10.762 18.338 1.00 11.13 65 GLN A CA 1
ATOM 432 C C . GLN A 1 65 ? 16.060 11.145 17.621 1.00 9.39 65 GLN A C 1
ATOM 433 O O . GLN A 1 65 ? 15.680 12.357 17.659 1.00 11.79 65 GLN A O 1
ATOM 439 N N . LEU A 1 66 ? 15.341 10.211 17.089 1.00 7.53 66 LEU A N 1
ATOM 440 C CA . LEU A 1 66 ? 14.101 10.406 16.399 1.00 7.55 66 LEU A CA 1
ATOM 441 C C . LEU A 1 66 ? 13.093 9.329 16.819 1.00 8.77 66 LEU A C 1
ATOM 442 O O . LEU A 1 66 ? 13.473 8.160 16.740 1.00 8.88 66 LEU A O 1
ATOM 447 N N . LYS A 1 67 ? 11.896 9.749 17.228 1.00 8.53 67 LYS A N 1
ATOM 448 C CA . LYS A 1 67 ? 10.894 8.711 17.573 1.00 10.42 67 LYS A CA 1
ATOM 449 C C . LYS A 1 67 ? 10.138 8.341 16.312 1.00 10.01 67 LYS A C 1
ATOM 450 O O . LYS A 1 67 ? 9.565 9.294 15.664 1.00 12.67 67 LYS A O 1
ATOM 456 N N . VAL A 1 68 ? 10.041 7.090 15.937 1.00 9.06 68 VAL A N 1
ATOM 457 C CA . VAL A 1 68 ? 9.325 6.703 14.703 1.00 9.45 68 VAL A CA 1
ATOM 458 C C . VAL A 1 68 ? 8.042 5.974 15.015 1.00 10.65 68 VAL A C 1
ATOM 459 O O . VAL A 1 68 ? 7.875 5.377 16.106 1.00 10.44 68 VAL A O 1
ATOM 463 N N . HIS A 1 69 ? 7.124 6.017 14.088 1.00 9.62 69 HIS A N 1
ATOM 464 C CA . HIS A 1 69 ? 5.801 5.399 14.253 1.00 10.92 69 HIS A CA 1
ATOM 465 C C . HIS A 1 69 ? 5.422 4.624 12.993 1.00 10.41 69 HIS A C 1
ATOM 466 O O . HIS A 1 69 ? 5.807 4.954 11.875 1.00 10.62 69 HIS A O 1
ATOM 473 N N . SER A 1 70 ? 4.718 3.518 13.252 1.00 10.38 70 SER A N 1
ATOM 474 C CA . SER A 1 70 ? 4.393 2.644 12.081 1.00 11.84 70 SER A CA 1
ATOM 475 C C . SER A 1 70 ? 3.374 3.252 11.178 1.00 12.33 70 SER A C 1
ATOM 476 O O . SER A 1 70 ? 3.303 2.808 10.007 1.00 13.04 70 SER A O 1
ATOM 479 N N . SER A 1 71 ? 2.585 4.187 11.658 1.00 11.64 71 SER A N 1
ATOM 480 C CA . SER A 1 71 ? 1.622 4.937 10.825 1.00 13.02 71 SER A CA 1
ATOM 481 C C . SER A 1 71 ? 1.762 6.379 11.309 1.00 13.25 71 SER A C 1
ATOM 482 O O . SER A 1 71 ? 1.976 6.593 12.554 1.00 13.48 71 SER A O 1
ATOM 486 N N . PHE A 1 72 ? 1.625 7.339 10.442 1.00 12.30 72 PHE A N 1
ATOM 487 C CA . PHE A 1 72 ? 1.721 8.764 10.885 1.00 12.11 72 PHE A CA 1
ATOM 488 C C . PHE A 1 72 ? 0.888 9.606 9.951 1.00 13.31 72 PHE A C 1
ATOM 489 O O . PHE A 1 72 ? 0.501 9.155 8.871 1.00 12.23 72 PHE A O 1
ATOM 497 N N . GLN A 1 73 ? 0.574 10.833 10.371 1.00 13.18 73 GLN A N 1
ATOM 498 C CA . GLN A 1 73 ? -0.144 11.803 9.553 1.00 14.15 73 GLN A CA 1
ATOM 499 C C . GLN A 1 73 ? 0.975 12.602 8.856 1.00 13.42 73 GLN A C 1
ATOM 500 O O . GLN A 1 73 ? 1.848 13.203 9.490 1.00 14.70 73 GLN A O 1
ATOM 506 N N . ALA A 1 74 ? 0.934 12.507 7.532 1.00 13.32 74 ALA A N 1
ATOM 507 C CA . ALA A 1 74 ? 1.996 13.196 6.767 1.00 14.27 74 ALA A CA 1
ATOM 508 C C . ALA A 1 74 ? 1.579 14.628 6.421 1.00 14.04 74 ALA A C 1
ATOM 509 O O . ALA A 1 74 ? 0.373 14.838 6.193 1.00 14.12 74 ALA A O 1
ATOM 511 N N . VAL A 1 75 ? 2.581 15.513 6.440 1.00 11.68 75 VAL A N 1
ATOM 512 C CA . VAL A 1 75 ? 2.352 16.906 5.990 1.00 13.14 75 VAL A CA 1
ATOM 513 C C . VAL A 1 75 ? 3.254 17.070 4.711 1.00 13.13 75 VAL A C 1
ATOM 514 O O . VAL A 1 75 ? 4.289 16.356 4.685 1.00 14.17 75 VAL A O 1
ATOM 518 N N . VAL A 1 76 ? 2.758 17.866 3.781 1.00 12.55 76 VAL A N 1
ATOM 519 C CA . VAL A 1 76 ? 3.548 18.090 2.521 1.00 14.34 76 VAL A CA 1
ATOM 520 C C . VAL A 1 76 ? 3.809 19.558 2.284 1.00 18.23 76 VAL A C 1
ATOM 521 O O . VAL A 1 76 ? 3.049 20.443 2.723 1.00 18.70 76 VAL A O 1
ATOM 525 N N . GLY A 1 77 ? 4.875 19.881 1.560 1.00 20.90 77 GLY A N 1
ATOM 526 C CA . GLY A 1 77 ? 5.178 21.274 1.204 1.00 25.17 77 GLY A CA 1
ATOM 527 C C . GLY A 1 77 ? 5.881 21.971 2.348 1.00 27.96 77 GLY A C 1
ATOM 528 O O . GLY A 1 77 ? 6.133 21.388 3.395 1.00 29.01 77 GLY A O 1
ATOM 529 N N . ALA A 1 78 ? 6.149 23.264 2.115 1.00 31.54 78 ALA A N 1
ATOM 530 C CA . ALA A 1 78 ? 6.859 24.085 3.113 1.00 33.71 78 ALA A CA 1
ATOM 531 C C . ALA A 1 78 ? 5.973 24.683 4.171 1.00 34.64 78 ALA A C 1
ATOM 532 O O . ALA A 1 78 ? 6.438 25.081 5.259 1.00 36.25 78 ALA A O 1
ATOM 534 N N . ASP A 1 79 ? 4.702 24.736 3.893 1.00 35.26 79 ASP A N 1
ATOM 535 C CA . ASP A 1 79 ? 3.731 25.304 4.872 1.00 35.51 79 ASP A CA 1
ATOM 536 C C . ASP A 1 79 ? 3.187 24.210 5.773 1.00 34.82 79 ASP A C 1
ATOM 537 O O . ASP A 1 79 ? 2.394 24.473 6.710 1.00 35.33 79 ASP A O 1
ATOM 546 N N . GLY A 1 80 ? 3.576 22.959 5.514 1.00 33.28 80 GLY A N 1
ATOM 547 C CA . GLY A 1 80 ? 3.092 21.839 6.335 1.00 29.98 80 GLY A CA 1
ATOM 548 C C . GLY A 1 80 ? 1.590 21.619 6.226 1.00 27.63 80 GLY A C 1
ATOM 549 O O . GLY A 1 80 ? 0.833 21.605 7.228 1.00 28.83 80 GLY A O 1
ATOM 550 N N . THR A 1 81 ? 1.122 21.388 5.022 1.00 24.32 81 THR A N 1
ATOM 551 C CA . THR A 1 81 ? -0.292 21.089 4.779 1.00 20.70 81 THR A CA 1
ATOM 552 C C . THR A 1 81 ? -0.525 19.615 5.060 1.00 18.53 81 THR A C 1
ATOM 553 O O . THR A 1 81 ? 0.157 18.733 4.482 1.00 14.83 81 THR A O 1
ATOM 557 N N . PRO A 1 82 ? -1.545 19.266 5.836 1.00 16.24 82 PRO A N 1
ATOM 558 C CA . PRO A 1 82 ? -1.883 17.866 6.095 1.00 15.78 82 PRO A CA 1
ATOM 559 C C . PRO A 1 82 ? -2.320 17.173 4.820 1.00 15.70 82 PRO A C 1
ATOM 560 O O . PRO A 1 82 ? -3.103 17.653 3.976 1.00 18.36 82 PRO A O 1
ATOM 564 N N . TRP A 1 83 ? -1.773 15.975 4.651 1.00 15.25 83 TRP A N 1
ATOM 565 C CA . TRP A 1 83 ? -2.110 15.126 3.511 1.00 15.12 83 TRP A CA 1
ATOM 566 C C . TRP A 1 83 ? -2.963 13.949 3.920 1.00 14.36 83 TRP A C 1
ATOM 567 O O . TRP A 1 83 ? -3.973 13.626 3.263 1.00 16.81 83 TRP A O 1
ATOM 578 N N . GLY A 1 84 ? -2.610 13.285 4.989 1.00 14.60 84 GLY A N 1
ATOM 579 C CA . GLY A 1 84 ? -3.420 12.073 5.337 1.00 13.40 84 GLY A CA 1
ATOM 580 C C . GLY A 1 84 ? -2.494 11.046 5.956 1.00 13.19 84 GLY A C 1
ATOM 581 O O . GLY A 1 84 ? -1.314 11.305 6.294 1.00 15.62 84 GLY A O 1
ATOM 582 N N . THR A 1 85 ? -3.056 9.862 6.211 1.00 13.57 85 THR A N 1
ATOM 583 C CA . THR A 1 85 ? -2.332 8.839 6.905 1.00 14.30 85 THR A CA 1
ATOM 584 C C . THR A 1 85 ? -1.390 8.064 6.016 1.00 13.07 85 THR A C 1
ATOM 585 O O . THR A 1 85 ? -1.823 7.723 4.884 1.00 15.37 85 THR A O 1
ATOM 589 N N . VAL A 1 86 ? -0.240 7.744 6.511 1.00 12.29 86 VAL A N 1
ATOM 590 C CA . VAL A 1 86 ? 0.763 6.920 5.859 1.00 12.11 86 VAL A CA 1
ATOM 591 C C . VAL A 1 86 ? 0.976 5.686 6.767 1.00 12.68 86 VAL A C 1
ATOM 592 O O . VAL A 1 86 ? 1.285 5.843 7.944 1.00 13.15 86 VAL A O 1
ATOM 596 N N . ASN A 1 87 ? 0.881 4.485 6.215 1.00 12.95 87 ASN A N 1
ATOM 597 C CA . ASN A 1 87 ? 1.096 3.255 7.003 1.00 12.90 87 ASN A CA 1
ATOM 598 C C . ASN A 1 87 ? 2.410 2.666 6.508 1.00 11.33 87 ASN A C 1
ATOM 599 O O . ASN A 1 87 ? 2.444 2.253 5.296 1.00 12.09 87 ASN A O 1
ATOM 604 N N . CYS A 1 88 ? 3.431 2.644 7.295 1.00 11.14 88 CYS A N 1
ATOM 605 C CA . CYS A 1 88 ? 4.766 2.182 6.932 1.00 11.59 88 CYS A CA 1
ATOM 606 C C . CYS A 1 88 ? 4.881 0.665 6.872 1.00 12.18 88 CYS A C 1
ATOM 607 O O . CYS A 1 88 ? 6.018 0.242 6.568 1.00 12.26 88 CYS A O 1
ATOM 610 N N . LYS A 1 89 ? 3.823 -0.050 7.100 1.00 13.74 89 LYS A N 1
ATOM 611 C CA . LYS A 1 89 ? 3.873 -1.500 6.973 1.00 16.85 89 LYS A CA 1
ATOM 612 C C . LYS A 1 89 ? 3.333 -1.781 5.577 1.00 17.76 89 LYS A C 1
ATOM 613 O O . LYS A 1 89 ? 3.416 -2.964 5.169 1.00 19.15 89 LYS A O 1
ATOM 619 N N . VAL A 1 90 ? 2.811 -0.814 4.865 1.00 17.12 90 VAL A N 1
ATOM 620 C CA . VAL A 1 90 ? 2.253 -0.981 3.503 1.00 18.97 90 VAL A CA 1
ATOM 621 C C . VAL A 1 90 ? 3.131 -0.281 2.476 1.00 18.52 90 VAL A C 1
ATOM 622 O O . VAL A 1 90 ? 3.272 -0.817 1.339 1.00 21.04 90 VAL A O 1
ATOM 626 N N . VAL A 1 91 ? 3.597 0.913 2.764 1.00 16.71 91 VAL A N 1
ATOM 627 C CA . VAL A 1 91 ? 4.461 1.685 1.860 1.00 15.45 91 VAL A CA 1
ATOM 628 C C . VAL A 1 91 ? 5.819 1.788 2.547 1.00 16.07 91 VAL A C 1
ATOM 629 O O . VAL A 1 91 ? 6.008 1.603 3.747 1.00 16.73 91 VAL A O 1
ATOM 635 N N . SER A 1 92 ? 6.829 2.104 1.744 1.00 14.00 92 SER A N 1
ATOM 636 C CA . SER A 1 92 ? 8.189 2.260 2.266 1.00 14.42 92 SER A CA 1
ATOM 637 C C . SER A 1 92 ? 8.383 3.643 2.922 1.00 13.40 92 SER A C 1
ATOM 638 O O . SER A 1 92 ? 8.113 4.663 2.284 1.00 16.28 92 SER A O 1
ATOM 641 N N . CYS A 1 93 ? 8.871 3.654 4.156 1.00 11.63 93 CYS A N 1
ATOM 642 C CA . CYS A 1 93 ? 9.150 4.940 4.827 1.00 10.11 93 CYS A CA 1
ATOM 643 C C . CYS A 1 93 ? 10.626 5.061 5.109 1.00 9.35 93 CYS A C 1
ATOM 644 O O . CYS A 1 93 ? 11.345 3.984 5.022 1.00 8.54 93 CYS A O 1
ATOM 647 N N . SER A 1 94 ? 11.141 6.216 5.390 1.00 8.75 94 SER A N 1
ATOM 648 C CA . SER A 1 94 ? 12.535 6.387 5.709 1.00 8.38 94 SER A CA 1
ATOM 649 C C . SER A 1 94 ? 12.714 7.325 6.905 1.00 8.73 94 SER A C 1
ATOM 650 O O . SER A 1 94 ? 11.749 7.993 7.337 1.00 7.80 94 SER A O 1
ATOM 653 N N . ALA A 1 95 ? 13.883 7.360 7.442 1.00 7.77 95 ALA A N 1
ATOM 654 C CA . ALA A 1 95 ? 14.337 8.327 8.451 1.00 8.83 95 ALA A CA 1
ATOM 655 C C . ALA A 1 95 ? 15.583 8.977 7.794 1.00 8.02 95 ALA A C 1
ATOM 656 O O . ALA A 1 95 ? 16.395 8.288 7.160 1.00 10.12 95 ALA A O 1
ATOM 658 N N . GLY A 1 96 ? 15.694 10.314 7.937 1.00 7.90 96 GLY A N 1
ATOM 659 C CA . GLY A 1 96 ? 16.883 10.907 7.299 1.00 8.99 96 GLY A CA 1
ATOM 660 C C . GLY A 1 96 ? 16.878 12.379 7.625 1.00 9.76 96 GLY A C 1
ATOM 661 O O . GLY A 1 96 ? 16.140 12.794 8.559 1.00 9.88 96 GLY A O 1
ATOM 662 N N . LEU A 1 97 ? 17.681 13.168 6.958 1.00 7.95 97 LEU A N 1
ATOM 663 C CA . LEU A 1 97 ? 17.787 14.596 7.187 1.00 9.30 97 LEU A CA 1
ATOM 664 C C . LEU A 1 97 ? 18.080 15.371 5.908 1.00 9.29 97 LEU A C 1
ATOM 665 O O . LEU A 1 97 ? 18.653 14.767 5.004 1.00 10.24 97 LEU A O 1
ATOM 672 N N . GLY A 1 98 ? 17.591 16.608 5.878 1.00 8.64 98 GLY A N 1
ATOM 673 C CA . GLY A 1 98 ? 17.871 17.390 4.651 1.00 9.45 98 GLY A CA 1
ATOM 674 C C . GLY A 1 98 ? 17.826 18.858 5.026 1.00 10.06 98 GLY A C 1
ATOM 675 O O . GLY A 1 98 ? 17.116 19.266 5.960 1.00 10.31 98 GLY A O 1
ATOM 676 N N . SER A 1 99 ? 18.543 19.668 4.280 1.00 10.39 99 SER A N 1
ATOM 677 C CA . SER A 1 99 ? 18.562 21.121 4.467 1.00 10.23 99 SER A CA 1
ATOM 678 C C . SER A 1 99 ? 17.510 21.750 3.545 1.00 10.90 99 SER A C 1
ATOM 679 O O . SER A 1 99 ? 16.822 21.089 2.806 1.00 12.14 99 SER A O 1
ATOM 682 N N . ASP A 1 100 ? 17.419 23.094 3.631 1.00 12.29 100 ASP A N 1
ATOM 683 C CA . ASP A 1 100 ? 16.444 23.815 2.787 1.00 16.41 100 ASP A CA 1
ATOM 684 C C . ASP A 1 100 ? 16.812 23.705 1.294 1.00 16.37 100 ASP A C 1
ATOM 685 O O . ASP A 1 100 ? 15.911 23.975 0.488 1.00 19.60 100 ASP A O 1
ATOM 690 N N . SER A 1 101 ? 18.013 23.286 0.998 1.00 15.63 101 SER A N 1
ATOM 691 C CA . SER A 1 101 ? 18.393 23.133 -0.439 1.00 15.21 101 SER A CA 1
ATOM 692 C C . SER A 1 101 ? 18.289 21.722 -0.874 1.00 16.44 101 SER A C 1
ATOM 693 O O . SER A 1 101 ? 18.662 21.352 -2.029 1.00 15.11 101 SER A O 1
ATOM 697 N N . GLY A 1 102 ? 17.834 20.798 -0.026 1.00 13.25 102 GLY A N 1
ATOM 698 C CA . GLY A 1 102 ? 17.694 19.412 -0.443 1.00 14.70 102 GLY A CA 1
ATOM 699 C C . GLY A 1 102 ? 18.975 18.644 -0.274 1.00 13.77 102 GLY A C 1
ATOM 700 O O . GLY A 1 102 ? 18.993 17.415 -0.596 1.00 18.36 102 GLY A O 1
ATOM 701 N N . GLU A 1 103 ? 19.995 19.181 0.304 1.00 12.47 103 GLU A N 1
ATOM 702 C CA . GLU A 1 103 ? 21.231 18.456 0.596 1.00 13.31 103 GLU A CA 1
ATOM 703 C C . GLU A 1 103 ? 20.968 17.525 1.804 1.00 15.19 103 GLU A C 1
ATOM 704 O O . GLU A 1 103 ? 20.479 18.001 2.877 1.00 12.71 103 GLU A O 1
ATOM 710 N N . GLY A 1 104 ? 21.283 16.256 1.767 1.00 13.50 104 GLY A N 1
ATOM 711 C CA . GLY A 1 104 ? 21.034 15.353 2.922 1.00 12.34 104 GLY A CA 1
ATOM 712 C C . GLY A 1 104 ? 21.049 13.914 2.464 1.00 14.04 104 GLY A C 1
ATOM 713 O O . GLY A 1 104 ? 21.609 13.569 1.407 1.00 12.74 104 GLY A O 1
ATOM 714 N N . ALA A 1 105 ? 20.448 13.054 3.293 1.00 10.89 105 ALA A N 1
ATOM 715 C CA . ALA A 1 105 ? 20.425 11.618 2.937 1.00 11.26 105 ALA A CA 1
ATOM 716 C C . ALA A 1 105 ? 19.325 10.950 3.758 1.00 11.44 105 ALA A C 1
ATOM 717 O O . ALA A 1 105 ? 18.870 11.575 4.775 1.00 10.67 105 ALA A O 1
ATOM 719 N N . ALA A 1 106 ? 18.918 9.777 3.413 1.00 9.23 106 ALA A N 1
ATOM 720 C CA . ALA A 1 106 ? 17.870 9.063 4.118 1.00 10.21 106 ALA A CA 1
ATOM 721 C C . ALA A 1 106 ? 18.138 7.570 4.013 1.00 10.42 106 ALA A C 1
ATOM 722 O O . ALA A 1 106 ? 18.864 7.058 3.136 1.00 11.70 106 ALA A O 1
ATOM 724 N N . GLN A 1 107 ? 17.589 6.809 4.966 1.00 9.38 107 GLN A N 1
ATOM 725 C CA . GLN A 1 107 ? 17.710 5.359 4.977 1.00 8.06 107 GLN A CA 1
ATOM 726 C C . GLN A 1 107 ? 16.360 4.702 5.090 1.00 8.61 107 GLN A C 1
ATOM 727 O O . GLN A 1 107 ? 15.561 5.128 6.035 1.00 7.31 107 GLN A O 1
ATOM 733 N N . ALA A 1 108 ? 15.910 3.789 4.295 1.00 7.64 108 ALA A N 1
ATOM 734 C CA . ALA A 1 108 ? 14.604 3.110 4.373 1.00 9.25 108 ALA A CA 1
ATOM 735 C C . ALA A 1 108 ? 14.614 2.278 5.713 1.00 8.38 108 ALA A C 1
ATOM 736 O O . ALA A 1 108 ? 15.649 1.770 6.118 1.00 9.99 108 ALA A O 1
ATOM 738 N N . ILE A 1 109 ? 13.410 2.331 6.331 1.00 9.88 109 ILE A N 1
ATOM 739 C CA . ILE A 1 109 ? 13.342 1.567 7.633 1.00 9.00 109 ILE A CA 1
ATOM 740 C C . ILE A 1 109 ? 12.150 0.636 7.472 1.00 9.97 109 ILE A C 1
ATOM 741 O O . ILE A 1 109 ? 11.245 0.817 6.643 1.00 10.93 109 ILE A O 1
ATOM 746 N N . THR A 1 110 ? 12.118 -0.402 8.349 1.00 9.76 110 THR A N 1
ATOM 747 C CA . THR A 1 110 ? 10.998 -1.322 8.297 1.00 11.53 110 THR A CA 1
ATOM 748 C C . THR A 1 110 ? 10.524 -1.606 9.752 1.00 11.13 110 THR A C 1
ATOM 749 O O . THR A 1 110 ? 11.341 -1.578 10.649 1.00 11.60 110 THR A O 1
ATOM 753 N N . PHE A 1 111 ? 9.257 -1.894 9.820 1.00 11.75 111 PHE A N 1
ATOM 754 C CA . PHE A 1 111 ? 8.624 -2.189 11.136 1.00 11.59 111 PHE A CA 1
ATOM 755 C C . PHE A 1 111 ? 8.237 -3.661 11.193 1.00 14.78 111 PHE A C 1
ATOM 756 O O . PHE A 1 111 ? 7.785 -4.268 10.217 1.00 16.17 111 PHE A O 1
ATOM 764 N N . ALA A 1 112 ? 8.345 -4.108 12.427 1.00 16.43 112 ALA A N 1
ATOM 765 C CA . ALA A 1 112 ? 7.967 -5.530 12.730 1.00 19.22 112 ALA A CA 1
ATOM 766 C C . ALA A 1 112 ? 6.484 -5.736 12.573 1.00 20.66 112 ALA A C 1
ATOM 767 O O . ALA A 1 112 ? 6.218 -6.916 12.145 1.00 24.04 112 ALA A O 1
#